Protein AF-A0A9P7G4Y5-F1 (afdb_monomer_lite)

InterPro domains:
  IPR025314 Domain o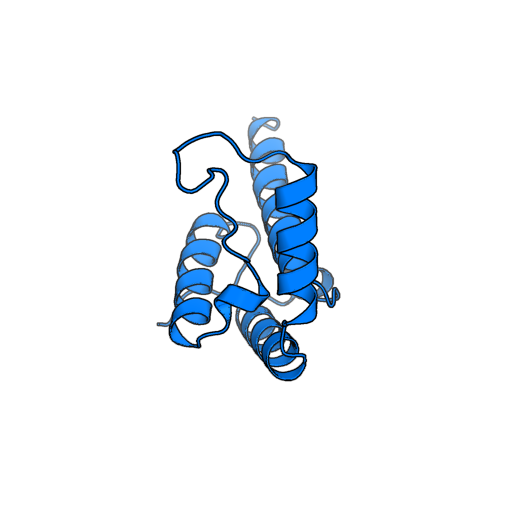f unknown function DUF4219 [PF13961] (6-31)

Structure (mmCIF, N/CA/C/O backbone):
data_AF-A0A9P7G4Y5-F1
#
_entry.id   AF-A0A9P7G4Y5-F1
#
loop_
_atom_site.group_PDB
_atom_site.id
_atom_site.type_symbol
_atom_site.label_atom_id
_atom_site.label_alt_id
_atom_site.label_comp_id
_atom_site.label_asym_id
_atom_site.label_entity_id
_atom_site.label_seq_id
_atom_site.pdbx_PDB_ins_code
_atom_site.Cartn_x
_atom_site.Cartn_y
_atom_site.Cartn_z
_atom_site.occupancy
_atom_site.B_iso_or_equiv
_atom_site.auth_seq_id
_atom_site.auth_comp_id
_atom_site.auth_asym_id
_atom_site.auth_atom_id
_atom_site.pdbx_PDB_model_num
ATOM 1 N N . MET A 1 1 ? -9.647 -13.711 -0.221 1.00 66.94 1 MET A N 1
ATOM 2 C CA . MET A 1 1 ? -9.161 -13.894 1.166 1.00 66.94 1 MET A CA 1
ATOM 3 C C . MET A 1 1 ? -9.842 -12.837 2.021 1.00 66.94 1 MET A C 1
ATOM 5 O O . MET A 1 1 ? -9.871 -11.700 1.584 1.00 66.94 1 MET A O 1
ATOM 9 N N . ARG A 1 2 ? -10.457 -13.185 3.158 1.00 84.75 2 ARG A N 1
ATOM 10 C CA . ARG A 1 2 ? -11.110 -12.200 4.039 1.00 84.75 2 ARG A CA 1
ATOM 11 C C . ARG A 1 2 ? -10.223 -11.983 5.261 1.00 84.75 2 ARG A C 1
ATOM 13 O O . ARG A 1 2 ? -9.892 -12.952 5.940 1.00 84.75 2 ARG A O 1
ATOM 20 N N . PHE A 1 3 ? -9.827 -10.744 5.515 1.00 91.75 3 PHE A N 1
ATOM 21 C CA . PHE A 1 3 ? -9.020 -10.345 6.667 1.00 91.75 3 PHE A CA 1
ATOM 22 C C . PHE A 1 3 ? -9.563 -9.023 7.229 1.00 91.75 3 PHE A C 1
ATOM 24 O O . PHE A 1 3 ? -10.330 -8.355 6.536 1.00 91.75 3 PHE A O 1
ATOM 31 N N . PRO A 1 4 ? -9.258 -8.679 8.492 1.00 94.38 4 PRO A N 1
ATOM 32 C CA . PRO A 1 4 ? -9.724 -7.430 9.079 1.00 94.38 4 PRO A CA 1
ATOM 33 C C . PRO A 1 4 ? -9.154 -6.222 8.335 1.00 94.38 4 PRO A C 1
ATOM 35 O O . PRO A 1 4 ? -7.979 -6.238 7.962 1.00 94.38 4 PRO A O 1
ATOM 38 N N . ASN A 1 5 ? -9.967 -5.179 8.189 1.00 96.00 5 ASN A N 1
ATOM 39 C CA . ASN A 1 5 ? -9.527 -3.882 7.689 1.00 96.00 5 ASN A CA 1
ATOM 40 C C . ASN A 1 5 ? -8.412 -3.295 8.568 1.00 96.00 5 ASN A C 1
ATOM 42 O O . ASN A 1 5 ? -8.254 -3.673 9.736 1.00 96.00 5 ASN A O 1
ATOM 46 N N . LEU A 1 6 ? -7.612 -2.395 7.993 1.00 94.94 6 LEU A N 1
ATOM 47 C CA . LEU A 1 6 ? -6.518 -1.744 8.705 1.00 94.94 6 LEU A CA 1
ATOM 48 C C . LEU A 1 6 ? -7.046 -0.895 9.857 1.00 94.94 6 LEU A C 1
ATOM 50 O O . LEU A 1 6 ? -7.866 -0.002 9.652 1.00 94.94 6 LEU A O 1
ATOM 54 N N . ASN A 1 7 ? -6.480 -1.120 11.038 1.00 91.25 7 ASN A N 1
ATOM 55 C CA . ASN A 1 7 ? -6.672 -0.306 12.226 1.00 91.25 7 ASN A CA 1
ATOM 56 C C . ASN A 1 7 ? -5.338 -0.057 12.942 1.00 91.25 7 ASN A C 1
ATOM 58 O O . ASN A 1 7 ? -4.285 -0.558 12.551 1.00 91.25 7 ASN A O 1
ATOM 62 N N . ASN A 1 8 ? -5.397 0.675 14.055 1.00 87.56 8 ASN A N 1
ATOM 63 C CA . ASN A 1 8 ? -4.230 1.109 14.830 1.00 87.56 8 ASN A CA 1
ATOM 64 C C . ASN A 1 8 ? -3.310 -0.017 15.330 1.00 87.56 8 ASN A C 1
ATOM 66 O O . ASN A 1 8 ? -2.178 0.264 15.711 1.00 87.56 8 ASN A O 1
ATOM 70 N N . THR A 1 9 ? -3.764 -1.272 15.331 1.00 88.81 9 THR A N 1
ATOM 71 C CA . THR A 1 9 ? -3.070 -2.390 15.990 1.00 88.81 9 THR A CA 1
ATOM 72 C C . THR A 1 9 ? -2.659 -3.527 15.062 1.00 88.81 9 THR A C 1
ATOM 74 O O . THR A 1 9 ? -1.863 -4.374 15.466 1.00 88.81 9 THR A O 1
ATOM 77 N N . ASN A 1 10 ? -3.177 -3.587 13.833 1.00 93.06 10 ASN A N 1
ATOM 78 C CA . ASN A 1 10 ? -3.057 -4.783 12.994 1.00 93.06 10 ASN A CA 1
ATOM 79 C C . ASN A 1 10 ? -2.202 -4.601 11.730 1.00 93.06 10 ASN A C 1
ATOM 81 O O . ASN A 1 10 ? -2.143 -5.533 10.924 1.00 93.06 10 ASN A O 1
ATOM 85 N N . TYR A 1 11 ? -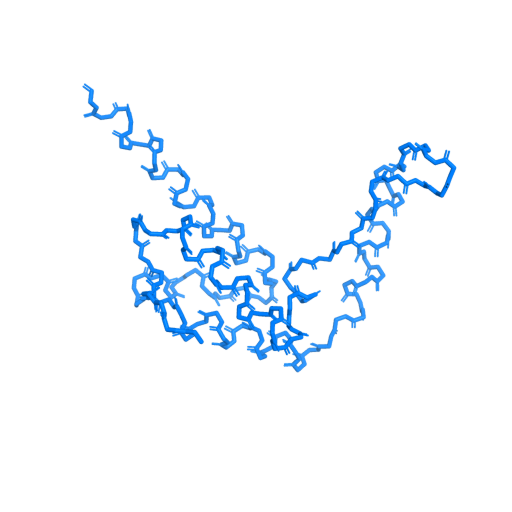1.503 -3.468 11.587 1.00 92.12 11 TYR A N 1
ATOM 86 C CA . TYR A 1 11 ? -0.746 -3.117 10.380 1.00 92.12 11 TYR A CA 1
ATOM 87 C C . TYR A 1 11 ? 0.143 -4.245 9.850 1.00 92.12 11 TYR A C 1
ATOM 89 O O . TYR A 1 11 ? 0.032 -4.598 8.685 1.00 92.12 11 TYR A O 1
ATOM 97 N N . ALA A 1 12 ? 0.962 -4.885 10.693 1.00 90.38 12 ALA A N 1
ATOM 98 C CA . ALA A 1 12 ? 1.892 -5.922 10.231 1.00 90.38 12 ALA A CA 1
ATOM 99 C C . ALA A 1 12 ? 1.185 -7.106 9.540 1.00 90.38 12 ALA A C 1
ATOM 101 O O . ALA A 1 12 ? 1.639 -7.599 8.511 1.00 90.38 12 ALA A O 1
ATOM 102 N N . LYS A 1 13 ? 0.046 -7.556 10.085 1.00 92.31 13 LYS A N 1
ATOM 103 C CA . LYS A 1 13 ? -0.742 -8.644 9.488 1.00 92.31 13 LYS A CA 1
ATOM 104 C C . LYS A 1 13 ? -1.544 -8.155 8.284 1.00 92.31 13 LYS A C 1
ATOM 106 O O . LYS A 1 13 ? -1.669 -8.886 7.302 1.00 92.31 13 LYS A O 1
ATOM 111 N N . TRP A 1 14 ? -2.090 -6.944 8.378 1.00 95.12 14 TRP A N 1
ATOM 112 C CA . TRP A 1 14 ? -2.829 -6.304 7.298 1.00 95.12 14 TRP A CA 1
ATOM 113 C C . TRP A 1 14 ? -1.952 -6.123 6.055 1.00 95.12 14 TRP A C 1
ATOM 115 O O . TRP A 1 14 ? -2.364 -6.544 4.982 1.00 95.12 14 TRP A O 1
ATOM 125 N N . ALA A 1 15 ? -0.727 -5.614 6.211 1.00 93.12 15 ALA A N 1
ATOM 126 C CA . ALA A 1 15 ? 0.208 -5.344 5.122 1.00 93.12 15 ALA A CA 1
ATOM 127 C C . ALA A 1 15 ? 0.498 -6.606 4.297 1.00 93.12 15 ALA A C 1
ATOM 129 O O . ALA A 1 15 ? 0.341 -6.591 3.080 1.00 93.12 15 ALA A O 1
ATOM 130 N N . ILE A 1 16 ? 0.799 -7.728 4.962 1.00 93.00 16 ILE A N 1
ATOM 131 C CA . ILE A 1 16 ? 1.035 -9.021 4.299 1.00 93.00 16 ILE A CA 1
ATOM 132 C C . ILE A 1 16 ? -0.215 -9.490 3.539 1.00 93.00 16 ILE A C 1
ATOM 134 O O . ILE A 1 16 ? -0.129 -9.934 2.397 1.00 93.00 16 ILE A O 1
ATOM 138 N N . CYS A 1 17 ? -1.399 -9.404 4.155 1.00 94.75 17 CYS A N 1
ATOM 139 C CA . CYS A 1 17 ? -2.638 -9.840 3.503 1.00 94.75 17 CYS A CA 1
ATOM 140 C C . CYS A 1 17 ? -3.005 -8.941 2.314 1.00 94.75 17 CYS A C 1
ATOM 142 O O . CYS A 1 17 ? -3.481 -9.432 1.291 1.00 94.75 17 CYS A O 1
ATOM 144 N N . MET A 1 18 ? -2.775 -7.637 2.446 1.00 95.19 18 MET A N 1
ATOM 145 C CA . MET A 1 18 ? -3.083 -6.653 1.420 1.00 95.19 18 MET A CA 1
ATOM 146 C C . MET A 1 18 ? -2.124 -6.759 0.231 1.00 95.19 18 MET A C 1
ATOM 148 O O . MET A 1 18 ? -2.575 -6.709 -0.912 1.00 95.19 18 MET A O 1
ATOM 152 N N . GLU A 1 19 ? -0.833 -7.002 0.472 1.00 93.00 19 GLU A N 1
ATOM 153 C CA . GLU A 1 19 ? 0.128 -7.338 -0.584 1.00 93.00 19 GLU A CA 1
ATOM 154 C C . GLU A 1 19 ? -0.355 -8.553 -1.384 1.00 93.00 19 GLU A C 1
ATOM 156 O O . GLU A 1 19 ? -0.452 -8.486 -2.608 1.00 93.00 19 GLU A O 1
ATOM 161 N N . VAL A 1 20 ? -0.773 -9.629 -0.706 1.00 94.69 20 VAL A N 1
ATOM 162 C CA . VAL A 1 20 ? -1.325 -10.823 -1.368 1.00 94.69 20 VAL A CA 1
ATOM 163 C C . VAL A 1 20 ? -2.544 -10.472 -2.228 1.00 94.69 20 VAL A C 1
ATOM 165 O O . VAL A 1 20 ? -2.628 -10.921 -3.372 1.00 94.69 20 VAL A O 1
ATOM 168 N N . VAL A 1 21 ? -3.476 -9.648 -1.736 1.00 95.00 21 VAL A N 1
ATOM 169 C CA . VAL A 1 21 ? -4.632 -9.198 -2.534 1.00 95.00 21 VAL A CA 1
ATOM 170 C C . VAL A 1 21 ? -4.189 -8.453 -3.792 1.00 95.00 21 VAL A C 1
ATOM 172 O O . VAL A 1 21 ? -4.661 -8.765 -4.888 1.00 95.00 21 VAL A O 1
ATOM 175 N N . LEU A 1 22 ? -3.268 -7.501 -3.658 1.00 93.69 22 LEU A N 1
ATOM 176 C CA . LEU A 1 22 ? -2.780 -6.704 -4.781 1.00 93.69 22 LEU A CA 1
ATOM 177 C C . LEU A 1 22 ? -1.993 -7.550 -5.787 1.00 93.69 22 LEU A C 1
ATOM 179 O O . LEU A 1 22 ? -2.142 -7.350 -6.991 1.00 93.69 22 LEU A O 1
ATOM 183 N N . VAL A 1 23 ? -1.205 -8.525 -5.330 1.00 93.12 23 VAL A N 1
ATOM 184 C CA . VAL A 1 23 ? -0.496 -9.475 -6.202 1.00 93.12 23 VAL A CA 1
ATOM 185 C C . VAL A 1 23 ? -1.492 -10.328 -6.982 1.00 93.12 23 VAL A C 1
ATOM 187 O O . VAL A 1 23 ? -1.398 -10.407 -8.206 1.00 93.12 23 VAL A O 1
ATOM 190 N N . HIS A 1 24 ? -2.492 -10.906 -6.310 1.00 94.00 24 HIS A N 1
ATOM 191 C CA . HIS A 1 24 ? -3.517 -11.727 -6.963 1.00 94.00 24 HIS A CA 1
ATOM 192 C C . HIS A 1 24 ? -4.337 -10.957 -8.004 1.00 94.00 24 HIS A C 1
ATOM 194 O O . HIS A 1 24 ? -4.828 -11.556 -8.959 1.00 94.00 24 HIS A O 1
ATOM 200 N N . ARG A 1 25 ? -4.480 -9.640 -7.833 1.00 92.00 25 ARG A N 1
ATOM 201 C CA . ARG A 1 25 ? -5.165 -8.756 -8.784 1.00 92.00 25 ARG A CA 1
ATOM 202 C C . ARG A 1 25 ? -4.242 -8.162 -9.854 1.00 92.00 25 ARG A C 1
ATOM 204 O O . ARG A 1 25 ? -4.725 -7.459 -10.732 1.00 92.00 25 ARG A O 1
ATOM 211 N N . GLY A 1 26 ? -2.933 -8.423 -9.804 1.00 90.94 26 GLY A N 1
ATOM 212 C CA . GLY A 1 26 ? -1.963 -7.836 -10.737 1.00 90.94 26 GLY A CA 1
ATOM 213 C C . GLY A 1 26 ? -1.743 -6.330 -10.540 1.00 90.94 26 GLY A C 1
ATOM 214 O O . GLY A 1 26 ? -1.368 -5.634 -11.481 1.00 90.94 26 GLY A O 1
ATOM 215 N N . LEU A 1 27 ? -1.993 -5.831 -9.327 1.00 92.12 27 LEU A N 1
ATOM 216 C CA . LEU A 1 27 ? -1.931 -4.419 -8.942 1.00 92.12 27 LEU A CA 1
ATOM 217 C C . LEU A 1 27 ? -0.676 -4.076 -8.127 1.00 92.12 27 LEU A C 1
ATOM 219 O O . LEU A 1 27 ? -0.334 -2.903 -7.997 1.00 92.12 27 LEU A O 1
ATOM 223 N N . TRP A 1 28 ? 0.043 -5.076 -7.603 1.00 89.69 28 TRP A N 1
ATOM 224 C CA . TRP A 1 28 ? 1.202 -4.856 -6.725 1.00 89.69 28 TRP A CA 1
ATOM 225 C C . TRP A 1 28 ? 2.301 -3.991 -7.352 1.00 89.69 28 TRP A C 1
ATOM 227 O O . TRP A 1 28 ? 2.868 -3.139 -6.677 1.00 89.69 28 TRP A O 1
ATOM 237 N N . SER A 1 29 ? 2.532 -4.119 -8.662 1.00 84.12 29 SER A N 1
ATOM 238 C CA . SER A 1 29 ? 3.516 -3.310 -9.399 1.00 84.12 29 SER A CA 1
ATOM 239 C C . SER A 1 29 ? 3.210 -1.806 -9.423 1.00 84.12 29 SER A C 1
ATOM 241 O O . SER A 1 29 ? 4.057 -1.012 -9.830 1.00 84.12 29 SER A O 1
ATOM 243 N N . MET A 1 30 ? 1.994 -1.405 -9.035 1.00 87.19 30 MET A N 1
ATOM 244 C CA . MET A 1 30 ? 1.617 0.003 -8.881 1.00 87.19 30 MET A CA 1
ATOM 245 C C . MET A 1 30 ? 2.046 0.563 -7.517 1.00 87.19 30 MET A C 1
ATOM 247 O O . MET A 1 30 ? 2.287 1.761 -7.403 1.00 87.19 30 MET A O 1
ATOM 251 N N . VAL A 1 31 ? 2.175 -0.298 -6.500 1.00 82.81 31 VAL A N 1
ATOM 252 C CA . VAL A 1 31 ? 2.622 0.062 -5.144 1.00 82.81 31 VAL A CA 1
ATOM 253 C C . VAL A 1 31 ? 4.132 -0.091 -5.016 1.00 82.81 31 VAL A C 1
ATOM 255 O O . VAL A 1 31 ? 4.816 0.829 -4.580 1.00 82.81 31 VAL A O 1
ATOM 258 N N . TRP A 1 32 ? 4.660 -1.244 -5.425 1.00 80.44 32 TRP A N 1
ATOM 259 C CA . TRP A 1 32 ? 6.071 -1.576 -5.311 1.00 80.44 32 TRP A CA 1
ATOM 260 C C . TRP A 1 32 ? 6.644 -1.943 -6.673 1.00 80.44 32 TRP A C 1
ATOM 262 O O . TRP A 1 32 ? 6.207 -2.895 -7.323 1.00 80.44 32 TRP A O 1
ATOM 272 N N . VAL A 1 33 ? 7.661 -1.199 -7.099 1.00 74.56 33 VAL A N 1
ATOM 273 C CA . VAL A 1 33 ? 8.393 -1.481 -8.332 1.00 74.56 33 VAL A CA 1
ATOM 274 C C . VAL A 1 33 ? 9.656 -2.259 -7.961 1.00 74.56 33 VAL A C 1
ATOM 276 O O . VAL A 1 33 ? 10.563 -1.681 -7.360 1.00 74.56 33 VAL A O 1
ATOM 279 N N . PRO A 1 34 ? 9.752 -3.559 -8.292 1.00 66.50 34 PRO A N 1
ATOM 280 C CA . PRO A 1 34 ? 10.956 -4.323 -8.014 1.00 66.50 34 PRO A CA 1
ATOM 281 C C . PRO A 1 34 ? 12.085 -3.837 -8.930 1.00 66.50 34 PRO A C 1
ATOM 283 O O . PRO A 1 34 ? 12.106 -4.145 -10.119 1.00 66.50 34 PRO A O 1
ATOM 286 N N . VAL A 1 35 ? 13.025 -3.076 -8.370 1.00 75.75 35 VAL A N 1
ATOM 287 C CA . VAL A 1 35 ? 14.280 -2.710 -9.037 1.00 75.75 35 VAL A CA 1
ATOM 288 C C . VAL A 1 35 ? 15.412 -3.497 -8.398 1.00 75.75 35 VAL A C 1
ATOM 290 O O . VAL A 1 35 ? 15.566 -3.504 -7.175 1.00 75.75 35 VAL A O 1
ATOM 293 N N . SER A 1 36 ? 1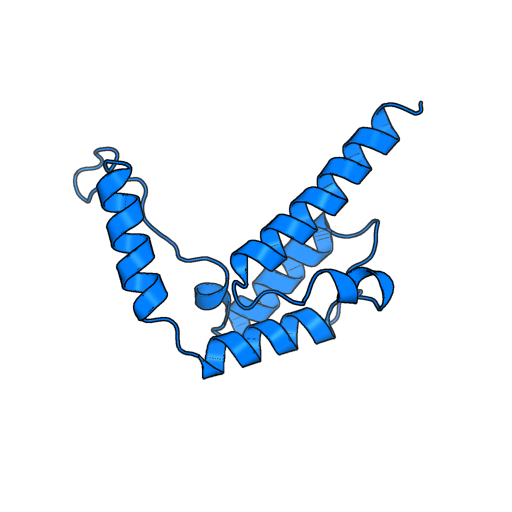6.196 -4.189 -9.226 1.00 76.94 36 SER A N 1
ATOM 294 C CA . SER A 1 36 ? 17.355 -4.927 -8.734 1.00 76.94 36 SER A CA 1
ATOM 295 C C . SER A 1 36 ? 18.387 -3.955 -8.174 1.00 76.94 36 SER A C 1
ATOM 297 O O . SER A 1 36 ? 18.783 -2.995 -8.837 1.00 76.94 36 SER A O 1
ATOM 299 N N . ARG A 1 37 ? 18.862 -4.244 -6.961 1.00 80.62 37 ARG A N 1
ATOM 300 C CA . ARG A 1 37 ? 20.028 -3.562 -6.391 1.00 80.62 37 ARG A CA 1
ATOM 301 C C . ARG A 1 37 ? 21.315 -3.948 -7.118 1.00 80.62 37 ARG A C 1
ATOM 303 O O . ARG A 1 37 ? 22.275 -3.196 -7.060 1.00 80.62 37 ARG A O 1
ATOM 310 N N . PHE A 1 38 ? 21.332 -5.092 -7.795 1.00 81.50 38 PHE A N 1
ATOM 311 C CA . PHE A 1 38 ? 22.520 -5.625 -8.447 1.00 81.50 38 PHE A CA 1
ATOM 312 C C . PHE A 1 38 ? 22.382 -5.629 -9.969 1.00 81.50 38 PHE A C 1
ATOM 314 O O . PHE A 1 38 ? 21.297 -5.857 -10.513 1.00 81.50 38 PHE A O 1
ATOM 321 N N . GLU A 1 39 ? 23.493 -5.389 -10.647 1.00 81.44 39 GLU A N 1
ATOM 322 C CA . GLU A 1 39 ? 23.654 -5.612 -12.076 1.00 81.44 39 GLU A CA 1
ATOM 323 C C . GLU A 1 39 ? 23.751 -7.115 -12.393 1.00 81.44 39 GLU A C 1
ATOM 325 O O . GLU A 1 39 ? 23.836 -7.962 -11.501 1.00 81.44 39 GLU A O 1
ATOM 330 N N . LEU A 1 40 ? 23.705 -7.467 -13.684 1.00 80.94 40 LEU A N 1
ATOM 331 C CA . LEU A 1 40 ? 23.738 -8.867 -14.135 1.00 80.94 40 LEU A CA 1
ATOM 332 C C . LEU A 1 40 ? 25.059 -9.578 -13.805 1.00 80.94 40 LEU A C 1
ATOM 334 O O . LEU A 1 40 ? 25.090 -10.804 -13.741 1.00 80.94 40 LEU A O 1
ATOM 338 N N . ASP A 1 41 ? 26.133 -8.821 -13.601 1.00 87.44 41 ASP A N 1
ATOM 339 C CA . ASP A 1 41 ? 27.443 -9.320 -13.182 1.00 87.44 41 ASP A CA 1
ATOM 340 C C . ASP A 1 41 ? 27.586 -9.438 -11.649 1.00 87.44 41 ASP A C 1
ATOM 342 O O . ASP A 1 41 ? 28.618 -9.898 -11.160 1.00 87.44 41 ASP A O 1
ATOM 346 N N . GLY A 1 42 ? 26.551 -9.061 -10.888 1.00 82.75 42 GLY A N 1
ATOM 347 C CA . GLY A 1 42 ? 26.535 -9.087 -9.427 1.00 82.75 42 GLY A CA 1
ATOM 348 C C . GLY A 1 42 ? 27.093 -7.831 -8.749 1.00 82.75 42 GLY A C 1
ATOM 349 O O . GLY A 1 42 ? 27.104 -7.788 -7.517 1.00 82.75 42 GLY A O 1
ATOM 350 N N . MET A 1 43 ? 27.526 -6.806 -9.494 1.00 85.69 43 MET A N 1
ATOM 351 C CA . MET A 1 43 ? 27.904 -5.510 -8.916 1.00 85.69 43 MET A CA 1
ATOM 352 C C . MET A 1 43 ? 26.692 -4.772 -8.359 1.00 85.69 43 MET A C 1
ATOM 354 O O . MET A 1 43 ? 25.593 -4.842 -8.904 1.00 85.69 43 MET A O 1
ATOM 358 N N . GLU A 1 44 ? 26.889 -4.021 -7.277 1.00 86.62 44 GLU A N 1
ATOM 359 C CA . GLU A 1 44 ? 25.857 -3.118 -6.779 1.00 86.62 44 GLU A CA 1
ATOM 360 C C . GLU A 1 44 ? 25.652 -1.963 -7.762 1.00 86.62 44 GLU A C 1
ATOM 362 O O . GLU A 1 44 ? 26.587 -1.276 -8.175 1.00 86.62 44 GLU A O 1
ATOM 367 N N . LYS A 1 45 ? 24.396 -1.754 -8.137 1.00 86.12 45 LYS A N 1
ATOM 368 C CA . LYS A 1 45 ? 23.987 -0.736 -9.087 1.00 86.12 45 LYS A CA 1
ATOM 369 C C . LYS A 1 45 ? 24.083 0.641 -8.439 1.00 86.12 45 LYS A C 1
ATOM 371 O O . LYS A 1 45 ? 23.617 0.853 -7.318 1.00 86.12 45 LYS A O 1
ATOM 376 N N . ALA A 1 46 ? 24.631 1.610 -9.167 1.00 88.50 46 ALA A N 1
ATOM 377 C CA . ALA A 1 46 ? 24.701 2.985 -8.686 1.00 88.50 46 ALA A CA 1
ATOM 378 C C . ALA A 1 46 ? 23.298 3.537 -8.370 1.00 88.50 46 ALA A C 1
ATOM 380 O O . ALA A 1 46 ? 22.350 3.344 -9.138 1.00 88.50 46 ALA A O 1
ATOM 381 N N . ALA A 1 47 ? 23.172 4.298 -7.277 1.00 84.06 47 ALA A N 1
ATOM 382 C CA . ALA A 1 47 ? 21.894 4.873 -6.843 1.00 84.06 47 ALA A CA 1
ATOM 383 C C . ALA A 1 47 ? 21.207 5.713 -7.939 1.00 84.06 47 ALA A C 1
ATOM 385 O O . ALA A 1 47 ? 19.985 5.682 -8.071 1.00 84.06 47 ALA A O 1
ATOM 386 N N . SER A 1 48 ? 21.984 6.412 -8.774 1.00 86.81 48 SER A N 1
ATOM 387 C CA . SER A 1 48 ? 21.474 7.173 -9.922 1.00 86.81 48 SER A CA 1
ATOM 388 C C . SER A 1 48 ? 20.842 6.286 -10.998 1.00 86.81 48 SER A C 1
ATOM 390 O O . SER A 1 48 ? 19.835 6.664 -11.593 1.00 86.81 48 SER A O 1
ATOM 392 N N . MET A 1 49 ? 21.390 5.093 -11.233 1.00 84.62 49 MET A N 1
ATOM 393 C CA . MET A 1 49 ? 20.847 4.137 -12.198 1.00 84.62 49 MET A CA 1
ATOM 394 C C . MET A 1 49 ? 19.591 3.449 -11.661 1.00 84.62 49 MET A C 1
ATOM 396 O O . MET A 1 49 ? 18.659 3.217 -12.428 1.00 84.62 49 MET A O 1
ATOM 400 N N . ILE A 1 50 ? 19.547 3.152 -10.356 1.00 82.69 50 ILE A N 1
ATOM 401 C CA . ILE A 1 50 ? 18.332 2.668 -9.682 1.00 82.69 50 ILE A CA 1
ATOM 402 C C . ILE A 1 50 ? 17.225 3.721 -9.812 1.00 82.69 50 ILE A C 1
ATOM 404 O O . ILE A 1 50 ? 16.133 3.406 -10.274 1.00 82.69 50 ILE A O 1
ATOM 408 N N . ALA A 1 51 ? 17.517 4.984 -9.485 1.00 82.12 51 ALA A N 1
ATOM 409 C CA . ALA A 1 51 ? 16.552 6.078 -9.586 1.00 82.12 51 ALA A CA 1
ATOM 410 C C . ALA A 1 51 ? 16.036 6.276 -11.023 1.00 82.12 51 ALA A C 1
ATOM 412 O O . ALA A 1 51 ? 14.835 6.430 -11.230 1.00 82.12 51 ALA A O 1
ATOM 413 N N . ALA A 1 52 ? 16.918 6.215 -12.026 1.00 85.25 52 ALA A N 1
ATOM 414 C CA . ALA A 1 52 ? 16.521 6.325 -13.429 1.00 85.25 52 ALA A CA 1
ATOM 415 C C . ALA A 1 52 ? 15.589 5.181 -13.871 1.00 85.25 52 ALA A C 1
ATOM 417 O O . ALA A 1 52 ? 14.628 5.414 -14.603 1.00 85.25 52 ALA A O 1
ATOM 418 N N . GLU A 1 53 ? 15.843 3.951 -13.418 1.00 82.81 53 GLU A N 1
ATOM 419 C CA . GLU A 1 53 ? 14.984 2.802 -13.715 1.00 82.81 53 GLU A CA 1
ATOM 420 C C . GLU A 1 53 ? 13.621 2.908 -13.022 1.00 82.81 53 GLU A C 1
ATOM 422 O O . GLU A 1 53 ? 12.594 2.687 -13.667 1.00 82.81 53 GLU A O 1
ATOM 427 N N . VAL A 1 54 ? 13.598 3.332 -11.753 1.00 79.94 54 VAL A N 1
ATOM 428 C CA . VAL A 1 54 ? 12.354 3.636 -11.030 1.00 79.94 54 VAL A CA 1
ATOM 429 C C . VAL A 1 54 ? 11.532 4.673 -11.795 1.00 79.94 54 VAL A C 1
ATOM 431 O O . VAL A 1 54 ? 10.344 4.456 -12.006 1.00 79.94 54 VAL A O 1
ATOM 434 N N . GLU A 1 55 ? 12.143 5.756 -12.278 1.00 82.00 55 GLU A N 1
ATOM 435 C CA . GLU A 1 55 ? 11.445 6.796 -13.047 1.00 82.00 55 GLU A CA 1
ATOM 436 C C . GLU A 1 55 ? 10.868 6.279 -14.374 1.00 82.00 55 GLU A C 1
ATOM 438 O O . GLU A 1 55 ? 9.739 6.610 -14.746 1.00 82.00 55 GLU A O 1
ATOM 443 N N . VAL A 1 56 ? 11.606 5.433 -15.099 1.00 82.56 56 VAL A N 1
ATOM 444 C CA . VAL A 1 56 ? 11.102 4.807 -16.334 1.00 82.56 56 VAL A CA 1
ATOM 445 C C . VAL A 1 56 ? 9.915 3.891 -16.043 1.00 82.56 56 VAL A C 1
ATOM 447 O O . VAL A 1 56 ? 8.951 3.876 -16.809 1.00 82.56 56 VAL A O 1
ATOM 450 N N . LEU A 1 57 ? 9.966 3.130 -14.952 1.00 74.19 57 LEU A N 1
ATOM 451 C CA . LEU A 1 57 ? 8.898 2.211 -14.567 1.00 74.19 57 LEU A CA 1
ATOM 452 C C . LEU A 1 57 ? 7.679 2.950 -14.004 1.00 74.19 57 LEU A C 1
ATOM 454 O O . LEU A 1 57 ? 6.558 2.596 -14.362 1.00 74.19 57 LEU A O 1
ATOM 458 N N . LYS A 1 58 ? 7.878 4.034 -13.244 1.00 74.69 58 LYS A N 1
ATOM 459 C CA . LYS A 1 58 ? 6.807 4.949 -12.817 1.00 74.69 58 LYS A CA 1
ATOM 460 C C . LYS A 1 58 ? 6.056 5.528 -14.014 1.00 74.69 58 LYS A C 1
ATOM 462 O O . LYS A 1 58 ? 4.833 5.528 -14.025 1.00 74.69 58 LYS A O 1
ATOM 467 N N . LYS A 1 59 ? 6.760 5.925 -15.078 1.00 75.56 59 LYS A N 1
ATOM 468 C CA . LYS A 1 59 ? 6.126 6.405 -16.324 1.00 75.56 59 LYS A CA 1
ATOM 469 C C . LYS A 1 59 ? 5.323 5.339 -17.073 1.00 75.56 59 LYS A C 1
ATOM 471 O O . LYS A 1 59 ? 4.497 5.689 -17.909 1.00 75.56 59 LYS A O 1
ATOM 476 N N . LYS A 1 60 ? 5.577 4.054 -16.812 1.00 73.31 60 LYS A N 1
ATOM 477 C CA . LYS A 1 60 ? 4.823 2.927 -17.380 1.00 73.31 60 LYS A CA 1
ATOM 478 C C . LYS A 1 60 ? 3.642 2.502 -16.507 1.00 73.31 60 LYS A C 1
ATOM 480 O O . LYS A 1 60 ? 2.931 1.578 -16.900 1.00 73.31 60 LYS A O 1
ATOM 485 N N . GLN A 1 61 ? 3.445 3.118 -15.339 1.00 78.62 61 GLN A N 1
ATOM 486 C CA . GLN A 1 61 ? 2.281 2.824 -14.516 1.00 78.62 61 GLN A CA 1
ATOM 487 C C . GLN A 1 61 ? 1.012 3.239 -15.259 1.00 78.62 61 GLN A C 1
ATOM 489 O O . GLN A 1 61 ? 0.904 4.330 -15.816 1.00 78.62 61 GLN A O 1
ATOM 494 N N . ASP A 1 62 ? 0.067 2.310 -15.295 1.00 81.50 62 ASP A N 1
ATOM 495 C CA . ASP A 1 62 ? -1.230 2.507 -15.916 1.00 81.50 62 ASP A CA 1
ATOM 496 C C . ASP A 1 62 ? -2.122 3.248 -14.919 1.00 81.50 62 ASP A C 1
ATOM 498 O O . ASP A 1 62 ? -2.386 2.740 -13.828 1.00 81.50 62 ASP A O 1
ATOM 502 N N . VAL A 1 63 ? -2.574 4.448 -15.292 1.00 82.06 63 VAL A N 1
ATOM 503 C CA . VAL A 1 63 ? -3.411 5.305 -14.438 1.00 82.06 63 VAL A CA 1
ATOM 504 C C . VAL A 1 63 ? -4.676 4.569 -13.984 1.00 82.06 63 VAL A C 1
ATOM 506 O O . VAL A 1 63 ? -5.035 4.656 -12.814 1.00 82.06 63 VAL A O 1
ATOM 509 N N . SER A 1 64 ? -5.293 3.758 -14.852 1.00 83.94 64 SER A N 1
ATOM 510 C CA . SER A 1 64 ? -6.475 2.963 -14.490 1.00 83.94 64 SER A CA 1
ATOM 511 C C . SER A 1 64 ? -6.141 1.939 -13.406 1.00 83.94 64 SER A C 1
ATOM 513 O O . SER A 1 64 ? -6.890 1.770 -12.447 1.00 83.94 64 SER A O 1
ATOM 515 N N . LYS A 1 65 ? -4.979 1.284 -13.507 1.00 88.88 65 LYS A N 1
ATOM 516 C CA . LYS A 1 65 ? -4.533 0.313 -12.495 1.00 88.88 65 LYS A CA 1
ATOM 517 C C . LYS A 1 65 ? -4.112 0.976 -11.189 1.00 88.88 65 LYS A C 1
ATOM 519 O O . LYS A 1 65 ? -4.236 0.355 -10.135 1.00 88.88 65 LYS A O 1
ATOM 524 N N . MET A 1 66 ? -3.619 2.212 -11.232 1.00 89.25 66 MET A N 1
ATOM 525 C CA . MET A 1 66 ? -3.352 2.988 -10.021 1.00 89.25 66 MET A CA 1
ATOM 526 C C . MET A 1 66 ? -4.649 3.314 -9.278 1.00 89.25 66 MET A C 1
ATOM 528 O O . MET A 1 66 ? -4.713 3.120 -8.064 1.00 89.25 66 MET A O 1
ATOM 532 N N . ASP A 1 67 ? -5.689 3.735 -10.001 1.00 90.12 67 ASP A N 1
ATOM 533 C CA . ASP A 1 67 ? -7.005 4.007 -9.420 1.00 90.12 67 ASP A CA 1
ATOM 534 C C . ASP A 1 67 ? -7.645 2.735 -8.846 1.00 90.12 67 ASP A C 1
ATOM 536 O O . ASP A 1 67 ? -8.174 2.761 -7.733 1.00 90.12 67 ASP A O 1
ATOM 540 N N . GLU A 1 68 ? -7.528 1.599 -9.540 1.00 93.94 68 GLU A N 1
ATOM 541 C CA . GLU A 1 68 ? -7.976 0.292 -9.040 1.00 93.94 68 GLU A CA 1
ATOM 542 C C . GLU A 1 68 ? -7.229 -0.134 -7.771 1.00 93.94 68 GLU A C 1
ATOM 544 O O . GLU A 1 68 ? -7.850 -0.533 -6.785 1.00 93.94 68 GLU A O 1
ATOM 549 N N . ALA A 1 69 ? -5.898 -0.023 -7.758 1.00 93.19 69 ALA A N 1
ATOM 550 C CA . ALA A 1 69 ? -5.086 -0.351 -6.590 1.00 93.19 69 ALA A CA 1
ATOM 551 C C . ALA A 1 69 ? -5.417 0.557 -5.398 1.00 93.19 69 ALA A C 1
ATOM 553 O O . ALA A 1 69 ? -5.516 0.084 -4.263 1.00 93.19 69 ALA A O 1
ATOM 554 N N . ARG A 1 70 ? -5.651 1.850 -5.654 1.00 93.38 70 ARG A N 1
ATOM 555 C CA . ARG A 1 70 ? -6.091 2.806 -4.636 1.00 93.38 70 ARG A CA 1
ATOM 556 C C . ARG A 1 70 ? -7.470 2.445 -4.091 1.00 93.38 70 ARG A C 1
ATOM 558 O O . ARG A 1 70 ? -7.669 2.482 -2.879 1.00 93.38 70 ARG A O 1
ATOM 565 N N . ALA A 1 71 ? -8.413 2.099 -4.962 1.00 94.31 71 ALA A N 1
ATOM 566 C CA . ALA A 1 71 ? -9.746 1.674 -4.556 1.00 94.31 71 ALA A CA 1
ATOM 567 C C . ALA A 1 71 ? -9.684 0.405 -3.696 1.00 94.31 71 ALA A C 1
ATOM 569 O O . ALA A 1 71 ? -10.317 0.350 -2.644 1.00 9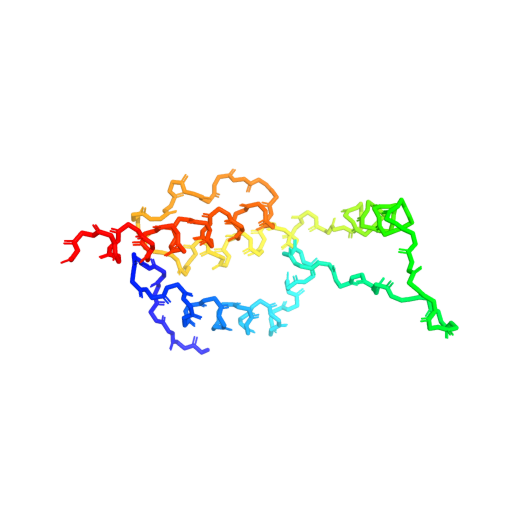4.31 71 ALA A O 1
ATOM 570 N N . GLU A 1 72 ? -8.871 -0.579 -4.086 1.00 95.19 72 GLU A N 1
ATOM 571 C CA . GLU A 1 72 ? -8.701 -1.807 -3.312 1.00 95.19 72 GLU A CA 1
ATOM 572 C C . GLU A 1 72 ? -8.104 -1.518 -1.927 1.00 95.19 72 GLU A C 1
ATOM 574 O O . GLU A 1 72 ? -8.575 -2.086 -0.944 1.00 95.19 72 GLU A O 1
ATOM 579 N N . LEU A 1 73 ? -7.122 -0.611 -1.820 1.00 93.94 73 LEU A N 1
ATOM 580 C CA . LEU A 1 73 ? -6.595 -0.161 -0.525 1.00 93.94 73 LEU A CA 1
ATOM 581 C C . LEU A 1 73 ? -7.694 0.463 0.340 1.00 93.94 73 LEU A C 1
ATOM 583 O O . LEU A 1 73 ? -7.860 0.059 1.486 1.00 93.94 73 LEU A O 1
ATOM 587 N N . ILE A 1 74 ? -8.476 1.396 -0.214 1.00 94.69 74 ILE A N 1
ATOM 588 C CA . ILE A 1 74 ? -9.561 2.083 0.506 1.00 94.69 74 ILE A CA 1
ATOM 589 C C . ILE A 1 74 ? -10.602 1.091 1.036 1.00 94.69 74 ILE A C 1
ATOM 591 O O . ILE A 1 74 ? -11.078 1.241 2.157 1.00 94.69 74 ILE A O 1
ATOM 595 N N . LEU A 1 75 ? -10.933 0.052 0.265 1.00 95.38 75 LEU A N 1
ATOM 596 C CA . LEU A 1 75 ? -11.884 -0.980 0.691 1.00 95.38 75 LEU A CA 1
ATOM 597 C C . LEU A 1 75 ? -11.393 -1.810 1.886 1.00 95.38 75 LEU A C 1
ATOM 599 O O . LEU A 1 75 ? -12.208 -2.443 2.558 1.00 95.38 75 LEU A O 1
ATOM 603 N N . HIS A 1 76 ? -10.085 -1.810 2.152 1.00 95.69 76 HIS A N 1
ATOM 604 C CA . HIS A 1 76 ? -9.455 -2.611 3.198 1.00 95.69 76 HIS A CA 1
ATOM 605 C C . HIS A 1 76 ? -8.927 -1.777 4.370 1.00 95.69 76 HIS A C 1
ATOM 607 O O . HIS A 1 76 ? -8.146 -2.294 5.168 1.00 95.69 76 HIS A O 1
ATOM 613 N N . VAL A 1 77 ? -9.345 -0.522 4.530 1.00 94.50 77 VAL A N 1
ATOM 614 C CA . VAL A 1 77 ? -9.004 0.295 5.705 1.00 94.50 77 VAL A CA 1
ATOM 615 C C . VAL A 1 77 ? -10.253 0.681 6.498 1.00 94.50 77 VAL A C 1
ATOM 617 O O . VAL A 1 77 ? -11.343 0.768 5.939 1.00 94.50 77 VAL A O 1
ATOM 620 N N . ASP A 1 78 ? -10.113 0.878 7.810 1.00 94.81 78 ASP A N 1
ATOM 621 C CA . ASP A 1 78 ? -11.191 1.442 8.630 1.00 94.81 78 ASP A CA 1
ATOM 622 C C . ASP A 1 78 ? -11.300 2.962 8.431 1.00 94.81 78 ASP A C 1
ATOM 624 O O . ASP A 1 78 ? -10.333 3.625 8.045 1.00 94.81 78 ASP A O 1
ATOM 628 N N . ASP A 1 79 ? -12.455 3.537 8.786 1.00 92.25 79 ASP A N 1
ATOM 629 C CA . ASP A 1 79 ? -12.752 4.972 8.643 1.00 92.25 79 ASP A CA 1
ATOM 630 C C . ASP A 1 79 ? -11.666 5.878 9.243 1.00 92.25 79 ASP A C 1
ATOM 632 O O . ASP A 1 79 ? -11.310 6.909 8.670 1.00 92.25 79 ASP A O 1
ATOM 636 N N . GLY A 1 80 ? -11.083 5.464 10.374 1.00 89.88 80 GLY A N 1
ATOM 637 C CA . GLY A 1 80 ? -10.013 6.197 11.054 1.00 89.88 80 GLY A CA 1
ATOM 638 C C . GLY A 1 80 ? -8.705 6.307 10.261 1.00 89.88 80 GLY A C 1
ATOM 639 O O . GLY A 1 80 ? -7.874 7.143 10.598 1.00 89.88 80 GLY A O 1
ATOM 640 N N . GLN A 1 81 ? -8.521 5.496 9.216 1.00 90.88 81 GLN A N 1
ATOM 641 C CA . GLN A 1 81 ? -7.335 5.488 8.353 1.00 90.88 81 GLN A CA 1
ATOM 642 C C . GLN A 1 81 ? -7.575 6.175 6.998 1.00 90.88 81 GLN A C 1
ATOM 644 O O . GLN A 1 81 ? -6.624 6.408 6.249 1.00 90.88 81 GLN A O 1
ATOM 649 N N . LEU A 1 82 ? -8.826 6.522 6.661 1.00 92.69 82 LEU A N 1
ATOM 650 C CA . LEU A 1 82 ? -9.177 7.100 5.356 1.00 92.69 82 LEU A CA 1
ATOM 651 C C . LEU A 1 82 ? -8.473 8.434 5.078 1.00 92.69 82 LEU A C 1
ATOM 653 O O . LEU A 1 82 ? -8.147 8.724 3.926 1.00 92.69 82 LEU A O 1
ATOM 657 N N . SER A 1 83 ? -8.174 9.209 6.124 1.00 90.88 83 SER A N 1
ATOM 658 C CA . SER A 1 83 ? -7.427 10.473 6.037 1.00 90.88 83 SER A CA 1
ATOM 659 C C . SER A 1 83 ? -6.003 10.308 5.485 1.00 90.88 83 SER A C 1
ATOM 661 O O . SER A 1 83 ? -5.373 11.288 5.088 1.00 90.88 83 SER A O 1
ATOM 663 N N . HIS A 1 84 ? -5.488 9.077 5.417 1.00 90.44 84 HIS A N 1
ATOM 664 C CA . HIS A 1 84 ? -4.163 8.761 4.884 1.00 90.44 84 HIS A CA 1
ATOM 665 C C . HIS A 1 84 ? -4.205 8.247 3.431 1.00 90.44 84 HIS A C 1
ATOM 667 O O . HIS A 1 84 ? -3.158 8.042 2.824 1.00 90.44 84 HIS A O 1
ATOM 673 N N . MET A 1 85 ? -5.394 8.093 2.830 1.00 92.06 85 MET A N 1
ATOM 674 C CA . MET A 1 85 ? -5.591 7.515 1.486 1.00 92.06 85 MET A CA 1
ATOM 675 C C . MET A 1 85 ? -5.657 8.559 0.351 1.00 92.06 85 MET A C 1
ATOM 677 O O . MET A 1 85 ? -6.145 8.275 -0.747 1.00 92.06 85 MET A O 1
ATOM 681 N N . HIS A 1 86 ? -5.227 9.802 0.586 1.00 87.25 86 HIS A N 1
ATOM 682 C CA . HIS A 1 86 ? -5.425 10.907 -0.367 1.00 87.25 86 HIS A CA 1
ATOM 683 C C . HIS A 1 86 ? -4.326 11.062 -1.427 1.00 87.25 86 HIS A C 1
ATOM 685 O O . HIS A 1 86 ? -4.513 11.829 -2.367 1.00 87.25 86 HIS A O 1
ATOM 691 N N . SER A 1 87 ? -3.185 10.376 -1.302 1.00 87.38 87 SER A N 1
ATOM 692 C CA . SER A 1 87 ? -2.118 10.506 -2.301 1.00 87.38 87 SER A CA 1
ATOM 693 C C . SER A 1 87 ? -2.459 9.774 -3.599 1.00 87.38 87 SER A C 1
ATOM 695 O O . SER A 1 87 ? -3.084 8.717 -3.583 1.00 87.38 87 SER A O 1
ATOM 697 N N . CYS A 1 88 ? -1.993 10.314 -4.723 1.00 82.06 88 CYS A N 1
ATOM 698 C CA . CYS A 1 88 ? -1.976 9.585 -5.990 1.00 82.06 88 CYS A CA 1
ATOM 699 C C . CYS A 1 88 ? -0.778 8.624 -6.080 1.00 82.06 88 CYS A C 1
ATOM 701 O O . CYS A 1 88 ? -0.783 7.737 -6.923 1.00 82.06 88 CYS A O 1
ATOM 703 N N . ASP A 1 89 ? 0.245 8.787 -5.230 1.00 85.62 89 ASP A N 1
ATOM 704 C CA . ASP A 1 89 ? 1.374 7.858 -5.144 1.00 85.62 89 ASP A CA 1
ATOM 705 C C . ASP A 1 89 ? 1.053 6.776 -4.100 1.00 85.62 89 ASP A C 1
ATOM 707 O O . ASP A 1 89 ? 0.992 7.038 -2.894 1.00 85.62 89 ASP A O 1
ATOM 711 N N . LEU A 1 90 ? 0.809 5.555 -4.577 1.00 88.38 90 LEU A N 1
ATOM 712 C CA . LEU A 1 90 ? 0.433 4.417 -3.739 1.00 88.38 90 LEU A CA 1
ATOM 713 C C . LEU A 1 90 ? 1.553 3.984 -2.792 1.00 88.38 90 LEU A C 1
ATOM 715 O O . LEU A 1 90 ? 1.260 3.544 -1.681 1.00 88.38 90 LEU A O 1
ATOM 719 N N . LEU A 1 91 ? 2.816 4.144 -3.199 1.00 86.62 91 LEU A N 1
ATOM 720 C CA . LEU A 1 91 ? 3.954 3.876 -2.324 1.00 86.62 91 LEU A CA 1
ATOM 721 C C . LEU A 1 91 ? 3.931 4.848 -1.148 1.00 86.62 91 LEU A C 1
ATOM 723 O O . LEU A 1 91 ? 4.067 4.436 -0.003 1.00 86.62 91 LEU A O 1
ATOM 727 N N . LYS A 1 92 ? 3.645 6.126 -1.415 1.00 88.75 92 LYS A N 1
ATOM 728 C CA . LYS A 1 92 ? 3.538 7.143 -0.365 1.00 88.75 92 LYS A CA 1
ATOM 729 C C . LYS A 1 92 ? 2.393 6.863 0.609 1.00 88.75 92 LYS A C 1
ATOM 731 O O . LYS A 1 92 ? 2.547 7.110 1.805 1.00 88.75 92 LYS A O 1
ATOM 736 N N . ILE A 1 93 ? 1.256 6.347 0.129 1.00 91.44 93 ILE A N 1
ATOM 737 C CA . ILE A 1 93 ? 0.175 5.865 1.009 1.00 91.44 93 ILE A CA 1
ATOM 738 C C . ILE A 1 93 ? 0.700 4.734 1.896 1.00 91.44 93 ILE A C 1
ATOM 740 O O . ILE A 1 93 ? 0.545 4.789 3.115 1.00 91.44 93 ILE A O 1
ATOM 744 N N . TRP A 1 94 ? 1.345 3.734 1.294 1.00 91.06 94 TRP A N 1
ATOM 745 C CA . TRP A 1 94 ? 1.851 2.564 2.005 1.00 91.06 94 TRP A CA 1
ATOM 746 C C . TRP A 1 94 ? 2.898 2.925 3.070 1.00 91.06 94 TRP A C 1
ATOM 748 O O . TRP A 1 94 ? 2.770 2.495 4.215 1.00 91.06 94 TRP A O 1
ATOM 758 N N . GLU A 1 95 ? 3.870 3.776 2.730 1.00 89.31 95 GLU A N 1
ATOM 759 C CA . GLU A 1 95 ? 4.892 4.307 3.644 1.00 89.31 95 GLU A CA 1
ATOM 760 C C . GLU A 1 95 ? 4.277 5.143 4.772 1.00 89.31 95 GLU A C 1
ATOM 762 O O . GLU A 1 95 ? 4.706 5.051 5.920 1.00 89.31 95 GLU A O 1
ATOM 767 N N . THR A 1 96 ? 3.252 5.950 4.473 1.00 91.31 96 THR A N 1
ATOM 768 C CA . THR A 1 96 ? 2.553 6.746 5.495 1.00 91.31 96 THR A CA 1
ATOM 769 C C . THR A 1 96 ? 1.885 5.832 6.518 1.00 91.31 96 THR A C 1
ATOM 771 O O . THR A 1 96 ? 2.034 6.045 7.721 1.00 91.31 96 THR A O 1
ATOM 774 N N . LEU A 1 97 ? 1.189 4.791 6.053 1.00 91.19 97 LEU A N 1
ATOM 775 C CA . LEU A 1 97 ? 0.586 3.789 6.927 1.00 91.19 97 LEU A CA 1
ATOM 776 C C . LEU A 1 97 ? 1.649 3.054 7.751 1.00 91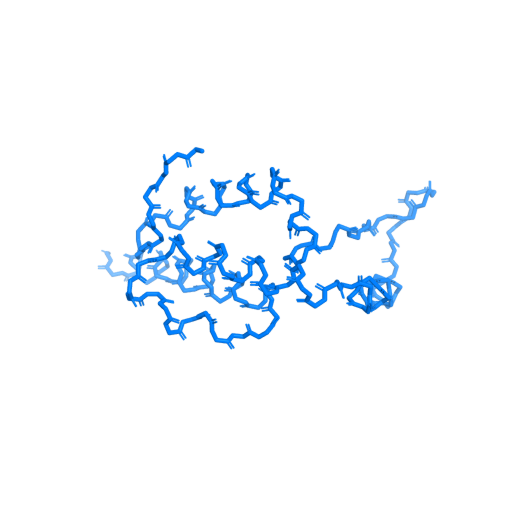.19 97 LEU A C 1
ATOM 778 O O . LEU A 1 97 ? 1.507 2.931 8.967 1.00 91.19 97 LEU A O 1
ATOM 782 N N . GLU A 1 98 ? 2.736 2.614 7.113 1.00 89.75 98 GLU A N 1
ATOM 783 C CA . GLU A 1 98 ? 3.848 1.967 7.810 1.00 89.75 98 GLU A CA 1
ATOM 784 C C . GLU A 1 98 ? 4.396 2.857 8.918 1.00 89.75 98 GLU A C 1
ATOM 786 O O . GLU A 1 98 ? 4.515 2.426 10.064 1.00 89.75 98 GLU A O 1
ATOM 791 N N . HIS A 1 99 ? 4.680 4.117 8.596 1.00 87.50 99 HIS A N 1
ATOM 792 C CA . HIS A 1 99 ? 5.247 5.067 9.533 1.00 87.50 99 HIS A CA 1
ATOM 793 C C . HIS A 1 99 ? 4.318 5.310 10.723 1.00 87.50 99 HIS A C 1
ATOM 795 O O . HIS A 1 99 ? 4.779 5.265 11.860 1.00 87.50 99 HIS A O 1
ATOM 801 N N . LEU A 1 100 ? 3.017 5.507 10.493 1.00 85.75 100 LEU A N 1
ATOM 802 C CA . LEU A 1 100 ? 2.039 5.735 11.560 1.00 85.75 100 LEU A CA 1
ATOM 803 C C . LEU A 1 100 ? 1.974 4.560 12.537 1.00 85.75 100 LEU A C 1
ATOM 805 O O . LEU A 1 100 ? 2.006 4.756 13.754 1.00 85.75 100 LEU A O 1
ATOM 809 N N . HIS A 1 101 ? 1.933 3.332 12.023 1.00 84.81 101 HIS A N 1
ATOM 810 C CA . HIS A 1 101 ? 1.789 2.149 12.867 1.00 84.81 101 HIS A CA 1
ATOM 811 C C . HIS A 1 101 ? 3.115 1.674 13.475 1.00 84.81 101 HIS A C 1
ATOM 813 O O . HIS A 1 101 ? 3.123 1.161 14.596 1.00 84.81 101 HIS A O 1
ATOM 819 N N . CYS A 1 102 ? 4.248 1.897 12.807 1.00 76.88 102 CYS A N 1
ATOM 820 C CA . CYS A 1 102 ? 5.570 1.677 13.390 1.00 76.88 102 CYS A CA 1
ATOM 821 C C . CYS A 1 102 ? 5.878 2.721 14.472 1.00 76.88 102 CYS A C 1
ATOM 823 O O . CYS A 1 102 ? 6.297 2.342 15.566 1.00 76.88 102 CYS A O 1
ATOM 825 N N . ALA A 1 103 ? 5.605 4.009 14.234 1.00 60.94 103 ALA A N 1
ATOM 826 C CA . ALA A 1 103 ? 5.796 5.075 15.220 1.00 60.94 103 ALA A CA 1
ATOM 827 C C . ALA A 1 103 ? 4.894 4.895 16.451 1.00 60.94 103 ALA A C 1
ATOM 829 O O . ALA A 1 103 ? 5.370 5.067 17.573 1.00 60.94 103 ALA A O 1
ATOM 830 N N . ALA A 1 104 ? 3.638 4.467 16.268 1.00 55.31 104 ALA A N 1
ATOM 831 C CA . ALA A 1 104 ? 2.735 4.123 17.370 1.00 55.31 104 ALA A CA 1
ATOM 832 C C . ALA A 1 104 ? 3.279 2.971 18.234 1.00 55.31 104 ALA A C 1
ATOM 834 O O . ALA A 1 104 ? 3.164 2.993 19.461 1.00 55.31 104 ALA A O 1
ATOM 835 N N . ARG A 1 105 ? 3.942 1.986 17.612 1.00 49.06 105 ARG A N 1
ATOM 836 C CA . ARG A 1 105 ? 4.611 0.890 18.328 1.00 49.06 105 ARG A CA 1
ATOM 837 C C . ARG A 1 105 ? 5.789 1.389 19.173 1.00 49.06 105 ARG A C 1
ATOM 839 O O . ARG A 1 105 ? 6.020 0.851 20.252 1.00 49.06 105 ARG A O 1
ATOM 846 N N . PHE A 1 106 ? 6.488 2.431 18.715 1.00 35.97 106 PHE A N 1
ATOM 847 C CA . PHE A 1 106 ? 7.579 3.077 19.455 1.00 35.97 106 PHE A CA 1
ATOM 848 C C . PHE A 1 106 ? 7.089 3.984 20.594 1.00 35.97 106 PHE A C 1
ATOM 850 O O . PHE A 1 106 ? 7.683 3.975 21.672 1.00 35.97 106 PHE A O 1
ATOM 857 N N . THR A 1 107 ? 5.992 4.726 20.412 1.00 36.50 107 THR A N 1
ATOM 858 C CA . THR A 1 107 ? 5.430 5.567 21.489 1.00 36.50 107 THR A CA 1
ATOM 859 C C . THR A 1 107 ? 4.841 4.716 22.612 1.00 36.50 107 THR A C 1
ATOM 861 O O . THR A 1 107 ? 5.064 5.016 23.780 1.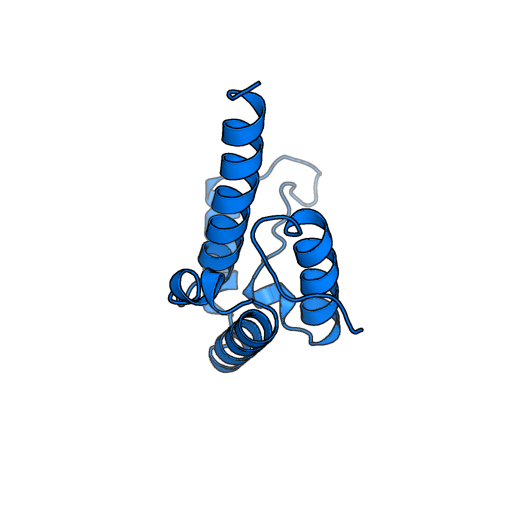00 36.50 107 THR A O 1
ATOM 864 N N . ALA A 1 108 ? 4.174 3.606 22.278 1.00 41.16 108 ALA A N 1
ATOM 865 C CA . ALA A 1 108 ? 3.678 2.655 23.272 1.00 41.16 108 ALA A CA 1
ATOM 866 C C . ALA A 1 108 ? 4.810 1.970 24.066 1.00 41.16 108 ALA A C 1
ATOM 868 O O . ALA A 1 108 ? 4.625 1.667 25.239 1.00 41.16 108 ALA A O 1
ATOM 869 N N . SER A 1 109 ? 5.992 1.765 23.466 1.00 39.47 109 SER A N 1
ATOM 870 C CA . SER A 1 109 ? 7.149 1.177 24.164 1.00 39.47 109 SER A CA 1
ATOM 871 C C . SER A 1 109 ? 7.907 2.141 25.085 1.00 39.47 109 SER A C 1
ATOM 873 O O . SER A 1 109 ? 8.707 1.685 25.890 1.00 39.47 109 SER A O 1
ATOM 875 N N . LEU A 1 110 ? 7.676 3.454 24.963 1.00 39.06 110 LEU A N 1
ATOM 876 C CA . LEU A 1 110 ? 8.296 4.490 25.805 1.00 39.06 110 LEU A CA 1
ATOM 877 C C . LEU A 1 110 ? 7.364 5.001 26.918 1.00 39.06 110 LEU A C 1
ATOM 879 O O . LEU A 1 110 ? 7.773 5.832 27.723 1.00 39.06 110 LEU A O 1
ATOM 883 N N . ALA A 1 111 ? 6.115 4.531 26.949 1.00 40.75 111 ALA A N 1
ATOM 884 C CA . ALA A 1 111 ? 5.116 4.874 27.961 1.00 40.75 111 ALA A CA 1
ATOM 885 C C . ALA A 1 111 ? 4.952 3.789 29.052 1.00 40.75 111 ALA A C 1
ATOM 887 O O . ALA A 1 111 ? 3.984 3.839 29.812 1.00 40.75 111 ALA A O 1
ATOM 888 N N . LEU A 1 112 ? 5.874 2.820 29.117 1.00 40.22 112 LEU A N 1
ATOM 889 C CA . LEU A 1 112 ? 5.978 1.769 30.140 1.00 40.22 112 LEU A CA 1
ATOM 890 C C . LEU A 1 112 ? 7.287 1.925 30.916 1.00 40.22 112 LEU A C 1
ATOM 892 O O . LEU A 1 112 ? 7.271 1.620 32.127 1.00 40.22 112 LEU A O 1
#

Organism: NCBI:txid117018

Secondary structure (DSSP, 8-state):
---PPB-TTTHHHHHHHHHHHHHHTT-HHHH-----SB-TTSPBPPHHHHHHHHHHHHTT--HHHHHHHHHHHHHTB-GGGGGG---S-HHHHHHHHHHHHHHHHHHHHT--

Radius of gyration: 16.16 Å; chains: 1; bounding box: 41×25×48 Å

pLDDT: mean 83.57, std 14.11, range [35.97, 96.0]

Foldseek 3Di:
DDDAADDLACLVVLVVVLCVVCVVVVLNCLQDPDDDLADPVGHGDDPVVSVVVVVVSNVVDDLVSLVVSLVSNCVRHDPVLVVLSPDSRNNSSSVVSVCSNVVSVVVVVVVD

Sequence (112 aa):
MRFPNLNNTNYAKWAICMEVVLVHRGLWSMVWVPVSRFELDGMEKAASMIAAEVEVLKKKQDVSKMDEARAELILHVDDGQLSHMHSCDLLKIWETLEHLHCAARFTASLAL